Protein AF-A0A914CWW5-F1 (afdb_monomer_lite)

Organism: NCBI:txid290746

Radius of gyration: 13.26 Å; chains: 1; bounding box: 46×18×34 Å

Foldseek 3Di:
DPPPLQPLVVLLVVLVVCVVVVNLVVSLVSLVVSCPPRHVQPVVSLLSNLVSCVVVVNNVVSLVSLVVSCVVPPDPPVSVVSNVVSVVVVVVVD

pLDDT: mean 93.15, std 8.06, range [54.38, 98.19]

Secondary structure (DSSP, 8-state):
--TTTT-HHHHHHHHHHHHHTT-HHHHHHHHHHIIIIISTT-HHHHHHHHHHHHHTT-HHHHHHHHHHHHHHSTT-HHHHHHHHHHHHHHHHH-

InterPro domains:
  IPR011990 Tetratricopeptide-like helical domain superfamily [G3DSA:1.25.40.10] (1-93)
  IPR011990 Tetratricopeptide-like helical domain superfamily [SSF48452] (3-87)
  IPR059164 PRP39, C-terminal HAT repeat [PF23241] (1-89)

Sequence (94 aa):
MISCAMYDEMWIKYAVYLDSTNDVESARDVFKRAIDPHCSRKPGIHLAYSLFEEKHGDVEAARSILTDFARRHPNYAAIELRKLSLDRRELQRN

Structure (mmCIF, N/CA/C/O backbone):
data_AF-A0A914CWW5-F1
#
_entry.id   AF-A0A914CWW5-F1
#
loop_
_atom_site.group_PDB
_atom_site.id
_atom_site.type_symbol
_atom_site.label_atom_id
_atom_site.label_alt_id
_atom_site.label_comp_id
_atom_site.label_asym_id
_atom_site.label_entity_id
_atom_site.label_seq_id
_atom_site.pdbx_PDB_ins_code
_atom_site.Cartn_x
_atom_site.Cartn_y
_atom_site.Cartn_z
_atom_site.occupancy
_atom_site.B_iso_or_equiv
_atom_site.auth_seq_id
_atom_site.auth_comp_id
_atom_site.auth_asym_id
_atom_site.auth_atom_id
_atom_site.pdbx_PDB_model_num
ATOM 1 N N . MET A 1 1 ? 25.664 4.131 7.262 1.00 54.38 1 MET A N 1
ATOM 2 C CA . MET A 1 1 ? 24.774 3.340 6.385 1.00 54.38 1 MET A CA 1
ATOM 3 C C . MET A 1 1 ? 23.806 2.599 7.288 1.00 54.38 1 MET A C 1
ATOM 5 O O . MET A 1 1 ? 24.278 1.915 8.185 1.00 54.38 1 MET A O 1
ATOM 9 N N . ILE A 1 2 ? 22.494 2.790 7.133 1.00 60.97 2 ILE A N 1
ATOM 10 C CA . ILE A 1 2 ? 21.509 1.996 7.884 1.00 60.97 2 ILE A CA 1
ATOM 11 C C . ILE A 1 2 ? 21.538 0.594 7.270 1.00 60.97 2 ILE A C 1
ATOM 13 O O . ILE A 1 2 ? 21.301 0.448 6.068 1.00 60.97 2 ILE A O 1
ATOM 17 N N . SER A 1 3 ? 21.902 -0.422 8.051 1.00 65.81 3 SER A N 1
ATOM 18 C CA . SER A 1 3 ? 21.838 -1.813 7.601 1.00 65.81 3 SER A CA 1
ATOM 19 C C . SER A 1 3 ? 20.398 -2.152 7.193 1.00 65.81 3 SER A C 1
ATOM 21 O O . SER A 1 3 ? 19.443 -1.649 7.777 1.00 65.81 3 SER A O 1
ATOM 23 N N . CYS A 1 4 ? 20.228 -2.984 6.164 1.00 76.44 4 CYS A N 1
ATOM 24 C CA . CYS A 1 4 ? 18.929 -3.533 5.754 1.00 76.44 4 CYS A CA 1
ATOM 25 C C . CYS A 1 4 ? 17.906 -2.578 5.110 1.00 76.44 4 CYS A C 1
ATOM 27 O O . CYS A 1 4 ? 16.826 -3.036 4.750 1.00 76.44 4 CYS A O 1
ATOM 29 N N . ALA A 1 5 ? 18.238 -1.306 4.864 1.00 79.81 5 ALA A N 1
ATOM 30 C CA . ALA A 1 5 ? 17.315 -0.361 4.220 1.00 79.81 5 ALA A CA 1
ATOM 31 C C . ALA A 1 5 ? 16.857 -0.790 2.808 1.00 79.81 5 ALA A C 1
ATOM 33 O O . ALA A 1 5 ? 15.830 -0.319 2.337 1.00 79.81 5 ALA A O 1
ATOM 34 N N . MET A 1 6 ? 17.580 -1.701 2.148 1.00 83.12 6 MET A N 1
ATOM 35 C CA . MET A 1 6 ? 17.236 -2.244 0.824 1.00 83.12 6 MET A CA 1
ATOM 36 C C . MET A 1 6 ? 16.433 -3.560 0.878 1.00 83.12 6 MET A C 1
ATOM 38 O O . MET A 1 6 ? 16.110 -4.114 -0.175 1.00 83.12 6 MET A O 1
ATOM 42 N N . TYR A 1 7 ? 16.149 -4.092 2.076 1.00 90.38 7 TYR A N 1
ATOM 43 C CA . TYR A 1 7 ? 15.317 -5.284 2.255 1.00 90.38 7 TYR A CA 1
ATOM 44 C C . TYR A 1 7 ? 13.870 -4.862 2.504 1.00 90.38 7 TYR 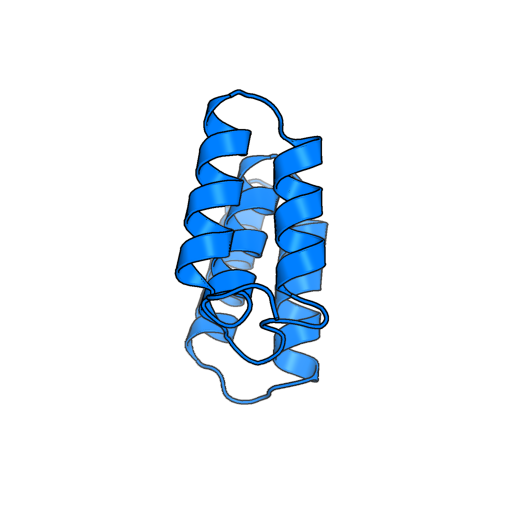A C 1
ATOM 46 O O . TYR A 1 7 ? 13.519 -4.397 3.589 1.00 90.38 7 TYR A O 1
ATOM 54 N N . ASP A 1 8 ? 13.023 -5.054 1.498 1.00 92.25 8 ASP A N 1
ATOM 55 C CA . ASP A 1 8 ? 11.591 -4.763 1.551 1.00 92.25 8 ASP A CA 1
ATOM 56 C C . ASP A 1 8 ? 10.882 -5.512 2.686 1.00 92.25 8 ASP A C 1
ATOM 58 O O . ASP A 1 8 ? 10.009 -4.945 3.335 1.00 92.25 8 ASP A O 1
ATOM 62 N N . GLU A 1 9 ? 11.314 -6.730 3.012 1.00 94.12 9 GLU A N 1
ATOM 63 C CA . GLU A 1 9 ? 10.763 -7.500 4.134 1.00 94.12 9 GLU A CA 1
ATOM 64 C C . GLU A 1 9 ? 10.825 -6.768 5.483 1.00 94.12 9 GLU A C 1
ATOM 66 O 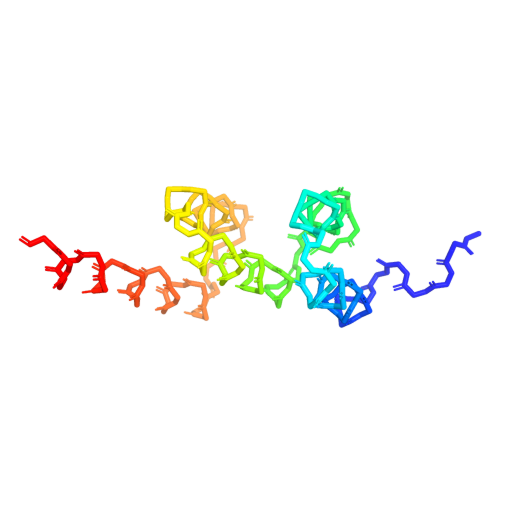O . GLU A 1 9 ? 9.909 -6.903 6.295 1.00 94.12 9 GLU A O 1
ATOM 71 N N . MET A 1 10 ? 11.885 -5.994 5.740 1.00 94.56 10 MET A N 1
ATOM 72 C CA . MET A 1 10 ? 12.031 -5.271 7.009 1.00 94.56 10 MET A CA 1
ATOM 73 C C . MET A 1 10 ? 11.067 -4.088 7.082 1.00 94.56 10 MET A C 1
ATOM 75 O O . MET A 1 10 ? 10.436 -3.871 8.116 1.00 94.56 10 MET A O 1
ATOM 79 N N . TRP A 1 11 ? 10.890 -3.377 5.967 1.00 96.00 11 TRP A N 1
ATOM 80 C CA . TRP A 1 11 ? 9.904 -2.304 5.844 1.00 96.00 11 TRP A CA 1
ATOM 81 C C . TRP A 1 11 ? 8.475 -2.824 5.991 1.00 96.00 11 TRP A C 1
ATOM 83 O O . TRP A 1 11 ? 7.694 -2.244 6.740 1.00 96.00 11 TRP A O 1
ATOM 93 N N . ILE A 1 12 ? 8.155 -3.949 5.340 1.00 97.19 12 ILE A N 1
ATOM 94 C CA . ILE A 1 12 ? 6.835 -4.586 5.434 1.00 97.19 12 ILE A CA 1
ATOM 95 C C . ILE A 1 12 ? 6.544 -4.983 6.883 1.00 97.19 12 ILE A C 1
ATOM 97 O O . ILE A 1 12 ? 5.493 -4.627 7.407 1.00 97.19 12 ILE A O 1
ATOM 101 N N . LYS A 1 13 ? 7.475 -5.673 7.558 1.00 96.62 13 LYS A N 1
ATOM 102 C CA . LYS A 1 13 ? 7.303 -6.071 8.966 1.00 96.62 13 LYS A CA 1
ATOM 103 C C . LYS A 1 13 ? 7.083 -4.866 9.877 1.00 96.62 13 LYS A C 1
ATOM 105 O O . LYS A 1 13 ? 6.229 -4.922 10.756 1.00 96.62 13 LYS A O 1
ATOM 110 N N . TYR A 1 14 ? 7.825 -3.781 9.655 1.00 95.94 14 TYR A N 1
ATOM 111 C CA . TYR A 1 14 ? 7.685 -2.573 10.459 1.00 95.94 14 TYR A CA 1
ATOM 112 C C . TYR A 1 14 ? 6.338 -1.874 10.234 1.00 95.94 14 TYR A C 1
ATOM 114 O O . TYR A 1 14 ? 5.656 -1.542 11.202 1.00 95.94 14 TYR A O 1
ATOM 122 N N . ALA A 1 15 ? 5.909 -1.720 8.980 1.00 97.31 15 ALA A N 1
ATOM 123 C CA . ALA A 1 15 ? 4.616 -1.119 8.665 1.00 97.31 15 ALA A CA 1
ATOM 124 C C . ALA A 1 15 ? 3.444 -1.958 9.205 1.00 97.31 15 ALA A C 1
ATOM 126 O O . ALA A 1 15 ? 2.514 -1.411 9.788 1.00 97.31 15 ALA A O 1
ATOM 127 N N . VAL A 1 16 ? 3.517 -3.290 9.087 1.00 96.44 16 VAL A N 1
ATOM 128 C CA . VAL A 1 16 ? 2.510 -4.213 9.643 1.00 96.44 16 VAL A CA 1
ATOM 129 C C . VAL A 1 16 ? 2.442 -4.121 11.169 1.00 96.44 16 VAL A C 1
ATOM 131 O O . VAL A 1 16 ? 1.352 -4.165 11.737 1.00 96.44 16 VAL A O 1
ATOM 134 N N . TYR A 1 17 ? 3.584 -3.973 11.843 1.00 97.44 17 TYR A N 1
ATOM 135 C CA . TYR A 1 17 ? 3.611 -3.758 13.288 1.00 97.44 17 TYR A CA 1
ATOM 136 C C . TYR A 1 17 ? 2.894 -2.456 13.677 1.00 97.44 17 TYR A C 1
ATOM 138 O O . TYR A 1 17 ? 2.027 -2.489 14.547 1.00 97.44 17 TYR A O 1
ATOM 146 N N . LEU A 1 18 ? 3.181 -1.338 13.003 1.00 97.19 18 LEU A N 1
ATOM 147 C CA . LEU A 1 18 ? 2.516 -0.056 13.274 1.00 97.19 18 LEU A CA 1
ATOM 148 C C . LEU A 1 18 ? 1.005 -0.122 13.019 1.00 97.19 18 LEU A C 1
ATOM 150 O O . LEU A 1 18 ? 0.213 0.308 13.860 1.00 97.19 18 LEU A O 1
ATOM 154 N N . ASP A 1 19 ? 0.607 -0.760 11.917 1.00 96.38 19 ASP A N 1
ATOM 155 C CA . ASP A 1 19 ? -0.799 -1.012 11.597 1.00 96.38 19 ASP A CA 1
ATOM 156 C C . ASP A 1 19 ? -1.495 -1.822 12.707 1.00 96.38 19 ASP A C 1
ATOM 158 O O . ASP A 1 19 ? -2.606 -1.500 13.123 1.00 96.38 19 ASP A O 1
ATOM 162 N N . SER A 1 20 ? -0.815 -2.829 13.274 1.00 96.44 20 SER A N 1
ATOM 163 C CA . SER A 1 20 ? -1.345 -3.614 14.402 1.00 96.44 20 SER A CA 1
ATOM 164 C C . SER A 1 20 ? -1.495 -2.819 15.703 1.00 96.44 20 SER A C 1
ATOM 166 O O . SER A 1 20 ? -2.333 -3.163 16.534 1.00 96.44 20 SER A O 1
ATOM 168 N N . THR A 1 21 ? -0.726 -1.739 15.871 1.00 96.75 21 THR A N 1
ATOM 169 C CA . THR A 1 21 ? -0.857 -0.804 17.001 1.00 96.75 21 THR A CA 1
ATOM 170 C C . THR A 1 21 ? -1.902 0.288 16.759 1.00 96.75 21 THR A C 1
ATOM 172 O O . THR A 1 21 ? -2.026 1.200 17.572 1.00 96.75 21 THR A O 1
ATOM 175 N N . ASN A 1 22 ? -2.669 0.185 15.665 1.00 93.50 22 ASN A N 1
ATOM 176 C CA . ASN A 1 22 ? -3.655 1.172 15.222 1.00 93.50 22 ASN A CA 1
ATOM 177 C C . ASN A 1 22 ? -3.036 2.541 14.865 1.00 93.50 22 ASN A C 1
ATOM 179 O O . ASN A 1 22 ? -3.736 3.552 14.830 1.00 93.50 22 ASN A O 1
ATOM 183 N N . ASP A 1 23 ? -1.730 2.570 14.577 1.00 95.75 23 ASP A N 1
ATOM 184 C CA . ASP A 1 23 ? -1.002 3.751 14.108 1.00 95.75 23 ASP A CA 1
ATOM 185 C C . ASP A 1 23 ? -0.898 3.727 12.576 1.00 95.75 23 ASP A C 1
ATOM 187 O O . ASP A 1 23 ? 0.140 3.433 11.971 1.00 95.75 23 ASP A O 1
ATOM 191 N N . VAL A 1 24 ? -2.048 3.970 11.947 1.00 96.69 24 VAL A N 1
ATOM 192 C CA . VAL A 1 24 ? -2.242 3.865 10.496 1.00 96.69 24 VAL A CA 1
ATOM 193 C C . VAL A 1 24 ? -1.421 4.908 9.738 1.00 96.69 24 VAL A C 1
ATOM 195 O O . VAL A 1 24 ? -0.808 4.588 8.719 1.00 96.69 24 VAL A O 1
ATOM 198 N N . GLU A 1 25 ? -1.363 6.144 10.233 1.00 97.19 25 GLU A N 1
ATOM 199 C CA . GLU A 1 25 ? -0.612 7.215 9.572 1.00 97.19 25 GLU A CA 1
ATOM 200 C C . GLU A 1 25 ? 0.890 6.924 9.573 1.00 97.19 25 GLU A C 1
ATOM 202 O O . GLU A 1 25 ? 1.529 6.992 8.519 1.00 97.19 25 GLU A O 1
ATOM 207 N N . SER A 1 26 ? 1.448 6.477 10.705 1.00 97.31 26 SER A N 1
ATOM 208 C CA . SER A 1 26 ? 2.857 6.080 10.747 1.00 97.31 26 SER A CA 1
ATOM 209 C C . SER A 1 26 ? 3.134 4.875 9.846 1.00 97.31 26 SER A C 1
ATOM 211 O O . SER A 1 26 ? 4.160 4.845 9.163 1.00 97.31 26 SER A O 1
ATOM 213 N N . ALA A 1 27 ? 2.234 3.885 9.789 1.00 97.94 27 ALA A N 1
ATOM 214 C CA . ALA A 1 27 ? 2.379 2.746 8.879 1.00 97.94 27 ALA A CA 1
ATOM 215 C C . ALA A 1 27 ? 2.422 3.193 7.406 1.00 97.94 27 ALA A C 1
ATOM 217 O O . ALA A 1 27 ? 3.279 2.740 6.638 1.00 97.94 27 ALA A O 1
ATOM 218 N N . ARG A 1 28 ? 1.552 4.135 7.022 1.00 97.69 28 ARG A N 1
ATOM 219 C CA . ARG A 1 28 ? 1.529 4.730 5.680 1.00 97.69 28 ARG A CA 1
ATOM 220 C C . ARG A 1 28 ? 2.829 5.465 5.362 1.00 97.69 28 ARG A C 1
ATOM 222 O O . ARG A 1 28 ? 3.391 5.283 4.280 1.00 97.69 28 ARG A O 1
ATOM 229 N N . ASP A 1 29 ? 3.340 6.253 6.300 1.00 96.94 29 ASP A N 1
ATOM 230 C CA . ASP A 1 29 ? 4.600 6.978 6.127 1.00 96.94 29 ASP A CA 1
ATOM 231 C C . ASP A 1 29 ? 5.799 6.034 5.974 1.00 96.94 29 ASP A C 1
ATOM 233 O O . ASP A 1 29 ? 6.697 6.285 5.162 1.00 96.94 29 ASP A O 1
ATOM 237 N N . VAL A 1 30 ? 5.799 4.906 6.688 1.00 96.94 30 VAL A N 1
ATOM 238 C CA . VAL A 1 30 ? 6.803 3.848 6.518 1.00 96.94 30 VAL A CA 1
ATOM 239 C C . VAL A 1 30 ? 6.752 3.263 5.109 1.00 96.94 30 VAL A C 1
ATOM 241 O O . VAL A 1 30 ? 7.803 3.134 4.477 1.00 96.94 30 VAL A O 1
ATOM 244 N N . PHE A 1 31 ? 5.563 2.967 4.577 1.00 97.56 31 PHE A N 1
ATOM 245 C CA . PHE A 1 31 ? 5.431 2.490 3.200 1.00 97.56 31 PHE A CA 1
ATOM 246 C C . PHE A 1 31 ? 5.914 3.518 2.171 1.00 97.56 31 PHE A C 1
ATOM 248 O O . PHE A 1 31 ? 6.695 3.159 1.287 1.00 97.56 31 PHE A O 1
ATOM 255 N N . LYS A 1 32 ? 5.519 4.791 2.304 1.00 95.75 32 LYS A N 1
ATOM 256 C CA . LYS A 1 32 ? 5.957 5.878 1.408 1.00 95.75 32 LYS A CA 1
ATOM 257 C C . LYS A 1 32 ? 7.482 5.999 1.366 1.00 95.75 32 LYS A C 1
ATOM 259 O O . LYS A 1 32 ? 8.065 6.045 0.287 1.00 95.75 32 LYS A O 1
ATOM 264 N N . ARG A 1 33 ? 8.135 5.969 2.532 1.00 94.56 33 ARG A N 1
ATOM 265 C CA . ARG A 1 33 ? 9.605 6.001 2.643 1.00 94.56 33 ARG A CA 1
ATOM 266 C C . ARG A 1 33 ? 10.269 4.758 2.055 1.00 94.56 33 ARG A C 1
ATOM 268 O O . ARG A 1 33 ? 11.372 4.842 1.523 1.00 94.56 33 ARG A O 1
ATOM 275 N N . ALA A 1 34 ? 9.630 3.596 2.169 1.00 94.56 34 ALA A N 1
ATOM 276 C CA . ALA A 1 34 ? 10.180 2.353 1.650 1.00 94.56 34 ALA A CA 1
ATOM 277 C C . ALA A 1 34 ? 10.196 2.332 0.115 1.00 94.56 34 ALA A C 1
ATOM 279 O O . ALA A 1 34 ? 11.187 1.904 -0.478 1.00 94.56 34 ALA A O 1
ATOM 280 N N . ILE A 1 35 ? 9.126 2.794 -0.539 1.00 93.56 35 ILE A N 1
ATOM 281 C CA . ILE A 1 35 ? 9.001 2.728 -2.004 1.00 93.56 35 ILE A CA 1
ATOM 282 C C . ILE A 1 35 ? 9.857 3.764 -2.744 1.00 93.56 35 ILE A C 1
ATOM 284 O O . ILE A 1 35 ? 10.214 3.528 -3.899 1.00 93.56 35 ILE A O 1
ATOM 288 N N . ASP A 1 36 ? 10.221 4.872 -2.096 1.00 88.31 36 ASP A N 1
ATOM 289 C CA . ASP A 1 36 ? 11.077 5.908 -2.673 1.00 88.31 36 ASP A CA 1
ATOM 290 C C . ASP A 1 36 ? 11.990 6.528 -1.593 1.00 88.31 36 ASP A C 1
ATOM 292 O O . ASP A 1 36 ? 11.476 7.114 -0.638 1.00 88.31 36 ASP A O 1
ATOM 296 N N . PRO A 1 37 ? 13.335 6.400 -1.678 1.00 84.75 37 PRO A N 1
ATOM 297 C CA . PRO A 1 37 ? 14.130 5.824 -2.775 1.00 84.75 37 PRO A CA 1
ATOM 298 C C . PRO A 1 37 ? 14.536 4.350 -2.585 1.00 84.75 37 PRO A C 1
ATOM 300 O O . PRO A 1 37 ? 15.183 3.774 -3.461 1.00 84.75 37 PRO A O 1
ATOM 303 N N . HIS A 1 38 ? 14.223 3.725 -1.447 1.00 87.25 38 HIS A N 1
ATOM 304 C CA . HIS A 1 38 ? 14.916 2.507 -1.010 1.00 87.25 38 HIS A CA 1
ATOM 305 C C . HIS A 1 38 ? 14.580 1.239 -1.817 1.00 87.25 38 HIS A C 1
ATOM 307 O O . HIS A 1 38 ? 15.478 0.510 -2.234 1.00 87.25 38 HIS A O 1
ATOM 313 N N . CYS A 1 39 ? 13.298 0.957 -2.049 1.00 90.50 39 CYS A N 1
ATOM 314 C CA . CYS A 1 39 ? 12.821 -0.311 -2.611 1.00 90.50 39 CYS A CA 1
ATOM 315 C C . CYS A 1 39 ? 11.999 -0.126 -3.901 1.00 90.50 39 CYS A C 1
ATOM 317 O O . CYS A 1 39 ? 11.162 -0.962 -4.232 1.00 90.50 39 CYS A O 1
ATOM 319 N N . SER A 1 40 ? 12.274 0.928 -4.672 1.00 89.56 40 SER A N 1
ATOM 320 C CA . SER A 1 40 ? 11.475 1.359 -5.836 1.00 89.56 40 SER A CA 1
ATOM 321 C C . SER A 1 40 ? 11.261 0.315 -6.942 1.00 89.56 40 SER A C 1
ATOM 323 O O . SER A 1 40 ? 10.272 0.397 -7.671 1.00 89.56 40 SER A O 1
ATOM 325 N N . ARG A 1 41 ? 12.171 -0.664 -7.073 1.00 92.25 41 ARG A N 1
ATOM 326 C CA . ARG A 1 41 ? 12.102 -1.777 -8.046 1.00 92.25 41 ARG A CA 1
ATOM 327 C C . ARG A 1 41 ? 11.605 -3.099 -7.454 1.00 92.25 41 ARG A C 1
ATOM 329 O O . ARG A 1 41 ? 11.538 -4.098 -8.168 1.00 92.25 41 ARG A O 1
ATOM 336 N N . LYS A 1 42 ? 11.324 -3.155 -6.150 1.00 94.19 42 LYS A N 1
ATOM 337 C CA . LYS A 1 42 ? 10.916 -4.385 -5.461 1.00 94.19 42 LYS A CA 1
ATOM 338 C C . LYS A 1 42 ? 9.390 -4.481 -5.474 1.00 94.19 42 LYS A C 1
ATOM 340 O O . LYS A 1 42 ? 8.745 -3.723 -4.761 1.00 94.19 42 LYS A O 1
ATOM 345 N N . PRO A 1 43 ? 8.772 -5.403 -6.231 1.00 95.69 43 PRO A N 1
ATOM 346 C CA . PRO A 1 43 ? 7.312 -5.465 -6.302 1.00 95.69 43 PRO A CA 1
ATOM 347 C C . PRO A 1 43 ? 6.665 -5.808 -4.949 1.00 95.69 43 PRO A C 1
ATOM 349 O O . PRO A 1 43 ? 5.540 -5.388 -4.703 1.00 95.69 43 PRO A O 1
ATOM 352 N N . GLY A 1 44 ? 7.368 -6.520 -4.056 1.00 96.50 44 GLY A N 1
ATOM 353 C CA . GLY A 1 44 ? 6.848 -6.959 -2.756 1.00 96.50 44 GLY A CA 1
ATOM 354 C C . GLY A 1 44 ? 6.323 -5.817 -1.884 1.00 96.50 44 GLY A C 1
ATOM 355 O O . GLY A 1 44 ? 5.176 -5.866 -1.443 1.00 96.50 44 GLY A O 1
ATOM 356 N N . ILE A 1 45 ? 7.113 -4.753 -1.699 1.00 97.00 45 ILE A N 1
ATOM 357 C CA . ILE A 1 45 ? 6.696 -3.586 -0.903 1.00 97.00 45 ILE A CA 1
ATOM 358 C C . ILE A 1 45 ? 5.519 -2.835 -1.540 1.00 97.00 45 ILE A C 1
ATOM 360 O O . ILE A 1 45 ? 4.618 -2.404 -0.829 1.00 97.00 45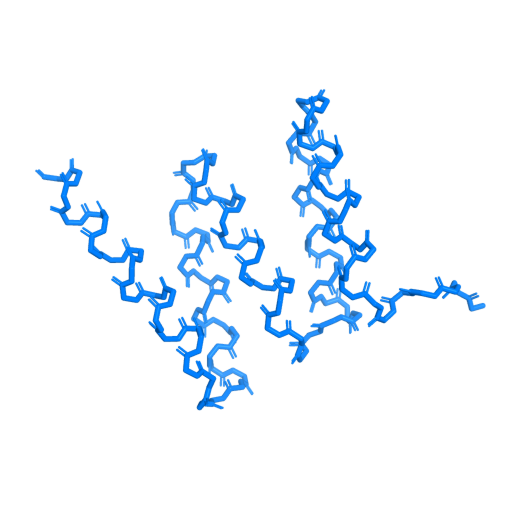 ILE A O 1
ATOM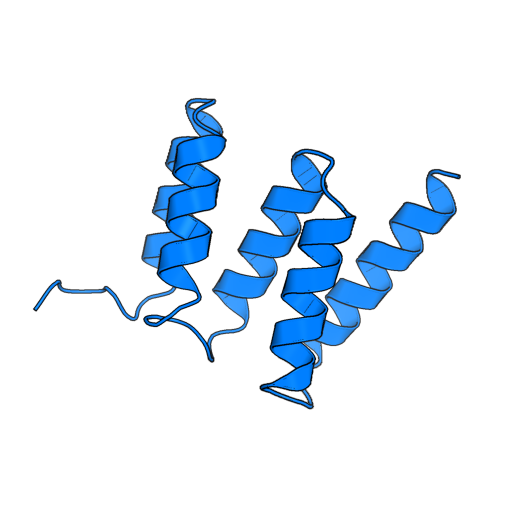 364 N N . HIS A 1 46 ? 5.474 -2.727 -2.872 1.00 97.75 46 HIS A N 1
ATOM 365 C CA . HIS A 1 46 ? 4.378 -2.061 -3.584 1.00 97.75 46 HIS A CA 1
ATOM 366 C C . HIS A 1 46 ? 3.071 -2.856 -3.485 1.00 97.75 46 HIS A C 1
ATOM 368 O O . HIS A 1 46 ? 2.005 -2.278 -3.277 1.00 97.75 46 HIS A O 1
ATOM 374 N N . LEU A 1 47 ? 3.152 -4.187 -3.580 1.00 98.06 47 LEU A N 1
ATOM 375 C CA . LEU A 1 47 ? 2.015 -5.080 -3.363 1.00 98.06 47 LEU A CA 1
ATOM 376 C C . LEU A 1 47 ? 1.498 -4.963 -1.926 1.00 98.06 47 LEU A C 1
ATOM 378 O O . LEU A 1 47 ? 0.298 -4.764 -1.739 1.00 98.06 47 LEU A O 1
ATOM 382 N N . ALA A 1 48 ? 2.391 -5.020 -0.933 1.00 98.00 48 ALA A N 1
ATOM 383 C CA . ALA A 1 48 ? 2.042 -4.859 0.478 1.00 98.00 48 ALA A CA 1
ATOM 384 C C . ALA A 1 48 ? 1.409 -3.489 0.759 1.00 98.00 48 ALA A C 1
ATOM 386 O O . ALA A 1 48 ? 0.385 -3.419 1.435 1.00 98.00 48 ALA A O 1
ATOM 387 N N . TYR A 1 49 ? 1.950 -2.417 0.177 1.00 98.19 49 TYR A N 1
ATOM 388 C CA . TYR A 1 49 ? 1.398 -1.081 0.355 1.00 98.19 49 TYR A CA 1
ATOM 389 C C . TYR A 1 49 ? 0.004 -0.947 -0.279 1.00 98.19 49 TYR A C 1
ATOM 391 O O . TYR A 1 49 ? -0.924 -0.449 0.352 1.00 98.19 49 TYR A O 1
ATOM 399 N N . SER A 1 50 ? -0.194 -1.495 -1.485 1.00 98.06 50 SER A N 1
ATOM 400 C CA . SER A 1 50 ? -1.521 -1.523 -2.119 1.00 98.06 50 SER A CA 1
ATOM 401 C C . SER A 1 50 ? -2.555 -2.324 -1.317 1.00 98.06 50 SER A C 1
ATOM 403 O O . SER A 1 50 ? -3.745 -2.048 -1.398 1.00 98.06 50 SER A O 1
ATOM 405 N N . LEU A 1 51 ? -2.127 -3.364 -0.591 1.00 97.25 51 LEU A N 1
ATOM 406 C CA . LEU A 1 51 ? -2.993 -4.155 0.290 1.00 97.25 51 LEU A CA 1
ATOM 407 C C . LEU A 1 51 ? -3.370 -3.370 1.544 1.00 97.25 51 LEU A C 1
ATOM 409 O O . LEU A 1 51 ? -4.516 -3.439 1.976 1.00 97.25 51 LEU A O 1
ATOM 413 N N . PHE A 1 52 ? -2.417 -2.628 2.102 1.00 98.12 52 PHE A N 1
ATOM 414 C CA . PHE A 1 52 ? -2.637 -1.763 3.252 1.00 98.12 52 PHE A CA 1
ATOM 415 C C . PHE A 1 52 ? -3.660 -0.656 2.953 1.00 98.12 52 PHE A C 1
ATOM 417 O O . PHE A 1 52 ? -4.622 -0.520 3.703 1.00 98.12 52 PHE A O 1
ATOM 424 N N . GLU A 1 53 ? -3.520 0.073 1.840 1.00 97.88 53 GLU A N 1
ATOM 425 C CA . GLU A 1 53 ? -4.483 1.137 1.503 1.00 97.88 53 GLU A CA 1
ATOM 426 C C . GLU A 1 53 ? -5.873 0.560 1.176 1.00 97.88 53 GLU A C 1
ATOM 428 O O . GLU A 1 53 ? -6.878 1.076 1.658 1.00 97.88 53 GLU A O 1
ATOM 433 N N . GLU A 1 54 ? -5.950 -0.578 0.463 1.00 95.94 54 GLU A N 1
ATOM 434 C CA . GLU A 1 54 ? -7.228 -1.273 0.220 1.00 95.94 54 GLU A CA 1
ATOM 435 C C . GLU A 1 54 ? -7.907 -1.690 1.538 1.00 95.94 54 GLU A C 1
ATOM 437 O O . GLU A 1 54 ? -9.115 -1.507 1.689 1.00 95.94 54 GLU A O 1
ATOM 442 N N . LYS A 1 55 ? -7.145 -2.220 2.507 1.00 95.56 55 LYS A N 1
ATOM 443 C CA . LYS A 1 55 ? -7.653 -2.626 3.831 1.00 95.56 55 LYS A CA 1
ATOM 444 C C . LYS A 1 55 ? -8.258 -1.448 4.601 1.00 95.56 55 LYS A C 1
ATOM 446 O O . LYS A 1 55 ? -9.245 -1.641 5.307 1.00 95.56 55 LYS A O 1
ATOM 451 N N . HIS A 1 56 ? -7.689 -0.256 4.446 1.00 96.38 56 HIS A N 1
ATOM 452 C CA . HIS A 1 56 ? -8.140 0.964 5.122 1.00 96.38 56 HIS A CA 1
ATOM 453 C C . HIS A 1 56 ? -9.138 1.792 4.310 1.00 96.38 56 HIS A C 1
ATOM 455 O O . HIS A 1 56 ? -9.488 2.900 4.708 1.00 96.38 56 HIS A O 1
ATOM 461 N N . GLY A 1 57 ? -9.641 1.239 3.203 1.00 94.56 57 GLY A N 1
ATOM 462 C CA . GLY A 1 57 ? -10.710 1.830 2.400 1.00 94.56 57 GLY A CA 1
ATOM 463 C C . GLY A 1 57 ? -10.246 2.810 1.323 1.00 94.56 57 GLY A C 1
ATOM 464 O O . GLY A 1 57 ? -11.085 3.298 0.567 1.00 94.56 57 GLY A O 1
ATOM 465 N N . ASP A 1 58 ? -8.941 3.063 1.189 1.00 96.12 58 ASP A N 1
ATOM 466 C CA . ASP A 1 58 ? -8.390 3.930 0.144 1.00 96.12 58 ASP A CA 1
ATOM 467 C C . ASP A 1 58 ? -7.987 3.114 -1.094 1.00 96.12 58 ASP A C 1
ATOM 469 O O . ASP A 1 58 ? -6.820 2.831 -1.391 1.00 96.12 58 ASP A O 1
ATOM 473 N N . VAL A 1 59 ? -9.007 2.679 -1.832 1.00 95.50 59 VAL A N 1
ATOM 474 C CA . VAL A 1 59 ? -8.813 1.851 -3.028 1.00 95.50 59 VAL A CA 1
ATOM 475 C C . VAL A 1 59 ? -8.200 2.642 -4.184 1.00 95.50 59 VAL A C 1
ATOM 477 O O . VAL A 1 59 ? -7.466 2.078 -5.002 1.00 95.50 59 VAL A O 1
ATOM 480 N N . GLU A 1 60 ? -8.430 3.953 -4.233 1.00 96.12 60 GLU A N 1
ATOM 481 C CA . GLU A 1 60 ? -7.831 4.808 -5.256 1.00 96.12 60 GLU A CA 1
ATOM 482 C C . GLU A 1 60 ? -6.323 4.966 -5.027 1.00 96.12 60 GLU A C 1
ATOM 484 O O . GLU A 1 60 ? -5.539 4.819 -5.970 1.00 96.12 60 GLU A O 1
ATOM 489 N N . ALA A 1 61 ? -5.878 5.132 -3.776 1.00 96.88 61 ALA A N 1
ATOM 490 C CA . ALA A 1 61 ? -4.455 5.086 -3.450 1.00 96.88 61 ALA A CA 1
ATOM 491 C C . ALA A 1 61 ? -3.839 3.727 -3.815 1.00 96.88 61 ALA A C 1
ATOM 493 O O . ALA A 1 61 ? -2.790 3.683 -4.467 1.00 96.88 61 ALA A O 1
ATOM 494 N N . ALA A 1 62 ? -4.508 2.614 -3.486 1.00 97.69 62 ALA A N 1
ATOM 495 C CA . ALA A 1 62 ? -4.049 1.274 -3.861 1.00 97.69 62 ALA A CA 1
ATOM 496 C C . ALA A 1 62 ? -3.855 1.126 -5.383 1.00 97.69 62 ALA A C 1
ATOM 498 O O . ALA A 1 62 ? -2.837 0.589 -5.837 1.00 97.69 6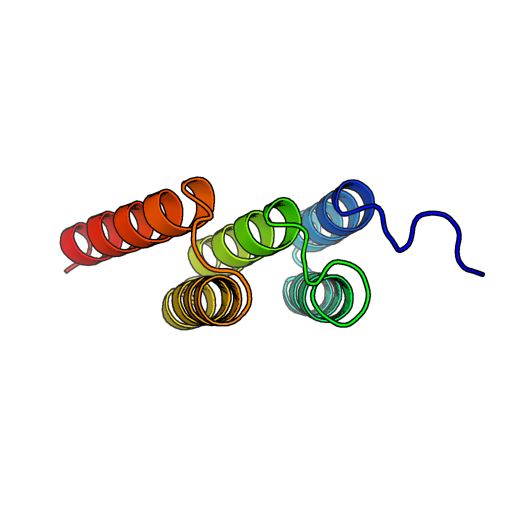2 ALA A O 1
ATOM 499 N N . ARG A 1 63 ? -4.800 1.638 -6.182 1.00 97.25 63 ARG A N 1
ATOM 500 C CA . ARG A 1 63 ? -4.735 1.661 -7.651 1.00 97.25 63 ARG A CA 1
ATOM 501 C C . ARG A 1 63 ? -3.588 2.525 -8.159 1.00 97.25 63 ARG A C 1
ATOM 503 O O . ARG A 1 63 ? -2.859 2.094 -9.059 1.00 97.25 63 ARG A O 1
ATOM 510 N N . SER A 1 64 ? -3.417 3.714 -7.588 1.00 97.62 64 SER A N 1
ATOM 511 C CA . SER A 1 64 ? -2.351 4.648 -7.949 1.00 97.62 64 SER A CA 1
ATOM 512 C C . SER A 1 64 ? -0.971 4.019 -7.735 1.00 97.62 64 SER A C 1
ATOM 514 O O . SER A 1 64 ? -0.172 3.964 -8.670 1.00 97.62 64 SER A O 1
ATOM 516 N N . ILE A 1 65 ? -0.738 3.395 -6.572 1.00 97.62 65 ILE A N 1
ATOM 517 C CA . ILE A 1 65 ? 0.521 2.703 -6.236 1.00 97.62 65 ILE A CA 1
ATOM 518 C C . ILE A 1 65 ? 0.878 1.637 -7.283 1.00 97.62 65 ILE A C 1
ATOM 520 O O . ILE A 1 65 ? 2.025 1.559 -7.738 1.00 97.62 65 ILE A O 1
ATOM 524 N N . LEU A 1 66 ? -0.095 0.806 -7.672 1.00 97.75 66 LEU A N 1
ATOM 525 C CA . LEU A 1 66 ? 0.114 -0.272 -8.644 1.00 97.75 66 LEU A CA 1
ATOM 526 C C . LEU A 1 66 ? 0.328 0.265 -10.061 1.00 97.75 66 LEU A C 1
ATOM 528 O O . LEU A 1 66 ? 1.171 -0.251 -10.797 1.00 97.75 66 LEU A O 1
ATOM 532 N N . THR A 1 67 ? -0.416 1.304 -10.440 1.00 97.12 67 THR A N 1
ATOM 533 C CA . THR A 1 67 ? -0.317 1.942 -11.759 1.00 97.12 67 THR A CA 1
ATOM 534 C C . THR A 1 67 ? 1.031 2.633 -11.929 1.00 97.12 67 THR A C 1
ATOM 536 O O . THR A 1 67 ? 1.691 2.449 -12.952 1.00 97.12 67 THR A O 1
ATOM 539 N N . ASP A 1 68 ? 1.496 3.351 -10.908 1.00 96.62 68 ASP A N 1
ATOM 540 C CA . ASP A 1 68 ? 2.800 4.007 -10.931 1.00 96.62 68 ASP A CA 1
ATOM 541 C C . ASP A 1 68 ? 3.960 3.017 -10.972 1.00 96.62 68 ASP A C 1
ATOM 543 O O . ASP A 1 68 ? 4.947 3.254 -11.677 1.00 96.62 68 ASP A O 1
ATOM 547 N N . PHE A 1 69 ? 3.853 1.896 -10.255 1.00 96.75 69 PHE A N 1
ATOM 548 C CA . PHE A 1 69 ? 4.847 0.835 -10.358 1.00 96.75 69 PHE A CA 1
ATOM 549 C C . PHE A 1 69 ? 4.870 0.236 -11.768 1.00 96.75 69 PHE A C 1
ATOM 551 O O . PHE A 1 69 ? 5.935 0.180 -12.379 1.00 96.75 69 PHE A O 1
ATOM 558 N N . ALA A 1 70 ? 3.713 -0.160 -12.310 1.00 96.44 70 ALA A N 1
ATOM 559 C CA . ALA A 1 70 ? 3.613 -0.762 -13.642 1.00 96.44 70 ALA A CA 1
ATOM 560 C C . ALA A 1 70 ? 4.117 0.181 -14.749 1.00 96.44 70 ALA A C 1
ATOM 562 O O . ALA A 1 70 ? 4.784 -0.259 -15.685 1.00 96.44 70 ALA A O 1
ATOM 563 N N . ARG A 1 71 ? 3.865 1.490 -14.610 1.00 95.94 71 ARG A N 1
ATOM 564 C CA . ARG A 1 71 ? 4.367 2.528 -15.520 1.00 95.94 71 ARG A CA 1
ATOM 565 C C . ARG A 1 71 ? 5.894 2.617 -15.516 1.00 95.94 71 ARG A C 1
ATOM 567 O O . ARG A 1 71 ? 6.496 2.768 -16.575 1.00 95.94 71 ARG A O 1
ATOM 574 N N . ARG A 1 72 ? 6.530 2.543 -14.342 1.00 94.81 72 ARG A N 1
ATOM 575 C CA . ARG A 1 72 ? 7.999 2.600 -14.203 1.00 94.81 72 ARG A CA 1
ATOM 576 C C . ARG A 1 72 ? 8.679 1.274 -14.546 1.00 94.81 72 ARG A C 1
ATOM 578 O O . ARG A 1 72 ? 9.817 1.265 -15.017 1.00 94.81 72 ARG A O 1
ATOM 585 N N . HIS A 1 73 ? 7.999 0.166 -14.278 1.00 93.81 73 HIS A N 1
ATOM 586 C CA . HIS A 1 73 ? 8.523 -1.192 -14.350 1.00 93.81 73 HIS A CA 1
ATOM 587 C C . HIS A 1 73 ? 7.493 -2.106 -15.037 1.00 93.81 73 HIS A C 1
ATOM 589 O O . HIS A 1 73 ? 6.725 -2.791 -14.356 1.00 93.81 73 HIS A O 1
ATOM 595 N N . PRO A 1 74 ? 7.452 -2.122 -16.384 1.00 93.62 74 PRO A N 1
ATOM 596 C CA . PRO A 1 74 ? 6.510 -2.957 -17.125 1.00 93.62 74 PRO A CA 1
ATOM 597 C C . PRO A 1 74 ? 6.822 -4.456 -16.969 1.00 93.62 74 PRO A C 1
ATOM 599 O O . PRO A 1 74 ? 7.933 -4.842 -16.606 1.00 93.62 74 PRO A O 1
ATOM 602 N N . ASN A 1 75 ? 5.846 -5.307 -17.304 1.00 92.75 75 ASN A N 1
ATOM 603 C CA . ASN A 1 75 ? 5.950 -6.777 -17.367 1.00 92.75 75 ASN A CA 1
ATOM 604 C C . ASN A 1 75 ? 6.066 -7.529 -16.024 1.00 92.75 75 ASN A C 1
ATOM 606 O O . ASN A 1 75 ? 6.486 -8.686 -15.993 1.00 92.75 75 ASN A O 1
ATOM 610 N N . TYR A 1 76 ? 5.634 -6.932 -14.911 1.00 95.19 76 TYR A N 1
ATOM 611 C CA . TYR A 1 76 ? 5.501 -7.648 -13.636 1.00 95.19 76 TYR A CA 1
ATOM 612 C C . TYR A 1 76 ? 4.108 -8.272 -13.502 1.00 95.19 76 TYR A C 1
ATOM 614 O O . TYR A 1 76 ? 3.168 -7.623 -13.046 1.00 95.19 76 TYR A O 1
ATOM 622 N N . ALA A 1 77 ? 3.982 -9.559 -13.844 1.00 95.12 77 ALA A N 1
ATOM 623 C CA . ALA A 1 77 ? 2.706 -10.283 -13.811 1.00 95.12 77 ALA A CA 1
ATOM 624 C C . ALA A 1 77 ? 1.983 -10.183 -12.454 1.00 95.12 77 ALA A C 1
ATOM 626 O O . ALA A 1 77 ? 0.771 -10.004 -12.413 1.00 95.12 77 ALA A O 1
ATOM 627 N N . ALA A 1 78 ? 2.722 -10.227 -11.340 1.00 95.75 78 ALA A N 1
ATOM 628 C CA . ALA A 1 78 ? 2.145 -10.091 -10.001 1.00 95.75 78 ALA A CA 1
ATOM 629 C C . ALA A 1 78 ? 1.417 -8.747 -9.789 1.00 95.75 78 ALA A C 1
ATOM 631 O O . ALA A 1 78 ? 0.394 -8.705 -9.110 1.00 95.75 78 ALA A O 1
ATOM 632 N N . ILE A 1 79 ? 1.913 -7.662 -10.393 1.00 97.25 79 ILE A N 1
ATOM 633 C CA . ILE A 1 79 ? 1.307 -6.327 -10.302 1.00 97.25 79 ILE A CA 1
ATOM 634 C C . ILE A 1 79 ? 0.025 -6.273 -11.129 1.00 97.25 79 ILE A C 1
ATOM 636 O O . ILE A 1 79 ? -0.999 -5.807 -10.638 1.00 97.25 79 ILE A O 1
ATOM 640 N N . GLU A 1 80 ? 0.048 -6.808 -12.350 1.00 96.44 80 GLU A N 1
ATOM 641 C CA . GLU A 1 80 ? -1.146 -6.858 -13.200 1.00 96.44 80 GLU A CA 1
ATOM 642 C C . GLU A 1 80 ? -2.241 -7.744 -12.594 1.00 96.44 80 GLU A C 1
ATOM 644 O O . GLU A 1 80 ? -3.400 -7.338 -12.524 1.00 96.44 80 GLU A O 1
ATOM 649 N N . LEU A 1 81 ? -1.879 -8.906 -12.042 1.00 96.94 81 LEU A N 1
ATOM 650 C CA . LEU A 1 81 ? -2.819 -9.763 -11.314 1.00 96.94 81 LEU A CA 1
ATOM 651 C C . LEU A 1 81 ? -3.419 -9.052 -10.097 1.00 96.94 81 LEU A C 1
ATOM 653 O O . LEU A 1 81 ? -4.615 -9.188 -9.825 1.00 96.94 81 LEU A O 1
ATOM 657 N N . ARG A 1 82 ? -2.610 -8.275 -9.367 1.00 97.25 82 ARG A N 1
ATOM 658 C CA . ARG A 1 82 ? -3.080 -7.485 -8.227 1.00 97.25 82 ARG A CA 1
ATOM 659 C C . ARG A 1 82 ? -4.062 -6.393 -8.661 1.00 97.25 82 ARG A C 1
ATOM 661 O O . ARG A 1 82 ? -5.094 -6.264 -8.009 1.00 97.25 82 ARG A O 1
ATOM 668 N N . LYS A 1 83 ? -3.787 -5.672 -9.755 1.00 96.94 83 LYS A N 1
ATOM 669 C CA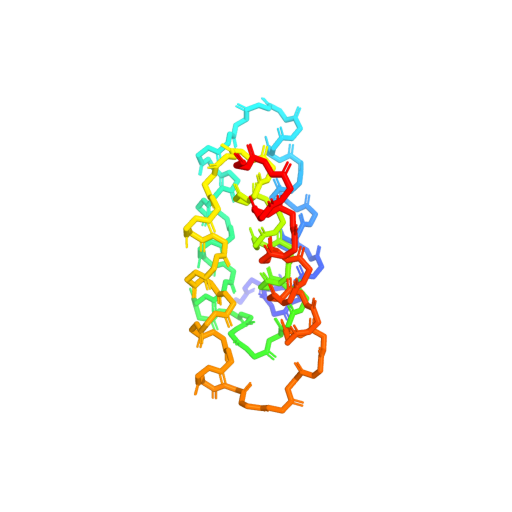 . LYS A 1 83 ? -4.692 -4.659 -10.338 1.00 96.94 83 LYS A CA 1
ATOM 670 C C . LYS A 1 83 ? -6.034 -5.270 -10.742 1.00 96.94 83 LYS A C 1
ATOM 672 O O . LYS A 1 83 ? -7.071 -4.817 -10.274 1.00 96.94 83 LYS A O 1
ATOM 677 N N . LEU A 1 84 ? -6.012 -6.366 -11.503 1.00 96.19 84 LEU A N 1
ATOM 678 C CA . LEU A 1 84 ? -7.229 -7.083 -11.905 1.00 96.19 84 LEU A CA 1
ATOM 679 C C . LEU A 1 84 ? -8.041 -7.571 -10.698 1.00 96.19 84 LEU A C 1
ATOM 681 O O . LEU A 1 84 ? -9.269 -7.497 -10.685 1.00 96.19 84 LEU A O 1
ATOM 685 N N . SER A 1 85 ? -7.356 -8.068 -9.665 1.00 95.94 85 SER A N 1
ATOM 686 C CA . SER A 1 85 ? -8.006 -8.517 -8.431 1.00 95.94 85 SER A CA 1
ATOM 687 C C . SER A 1 85 ? -8.662 -7.367 -7.664 1.00 95.94 85 SER A C 1
ATOM 689 O O . SER A 1 85 ? -9.708 -7.579 -7.055 1.00 95.94 85 SER A O 1
ATOM 691 N N . LEU A 1 86 ? -8.048 -6.180 -7.683 1.00 94.88 86 LEU A N 1
ATOM 692 C CA . LEU A 1 86 ? -8.589 -4.957 -7.088 1.00 94.88 86 LEU A CA 1
ATOM 693 C C . LEU A 1 86 ? -9.872 -4.532 -7.816 1.00 94.88 86 LEU A C 1
ATOM 695 O O . LEU A 1 86 ? -10.916 -4.393 -7.188 1.00 94.88 86 LEU A O 1
ATOM 699 N N . ASP A 1 87 ? -9.821 -4.449 -9.148 1.00 93.69 87 ASP A N 1
ATOM 700 C CA . ASP A 1 87 ? -10.966 -4.078 -9.992 1.00 93.69 87 ASP A CA 1
ATOM 701 C C . ASP A 1 87 ? -12.148 -5.024 -9.822 1.00 93.69 87 ASP A C 1
ATOM 703 O O . ASP A 1 87 ? -13.296 -4.599 -9.704 1.00 93.69 87 ASP A O 1
ATOM 707 N N . ARG A 1 88 ? -11.869 -6.328 -9.751 1.00 94.38 88 ARG A N 1
ATOM 708 C CA . ARG A 1 88 ? -12.908 -7.331 -9.528 1.00 94.38 88 ARG A CA 1
ATOM 709 C C . ARG A 1 88 ? -13.637 -7.125 -8.198 1.00 94.38 88 ARG A C 1
ATOM 711 O O . ARG A 1 88 ? -14.846 -7.328 -8.158 1.00 94.38 88 ARG A O 1
ATOM 718 N N . ARG A 1 89 ? -12.931 -6.766 -7.121 1.00 91.75 89 ARG A N 1
ATOM 719 C CA . ARG A 1 89 ? -13.551 -6.527 -5.805 1.00 91.75 89 ARG A CA 1
ATOM 720 C C . ARG A 1 89 ? -14.335 -5.219 -5.773 1.00 91.75 89 ARG A C 1
ATOM 722 O O . ARG A 1 89 ? -15.412 -5.194 -5.190 1.00 91.75 89 ARG A O 1
ATOM 729 N N . GLU A 1 90 ? -13.853 -4.183 -6.457 1.00 87.19 90 GLU A N 1
ATOM 730 C CA . GLU A 1 90 ? -14.593 -2.925 -6.625 1.00 87.19 90 GLU A CA 1
ATOM 731 C C . GLU A 1 90 ? -15.932 -3.145 -7.336 1.00 87.19 90 GLU A C 1
ATOM 733 O O . GLU A 1 90 ? -16.966 -2.685 -6.861 1.00 87.19 90 GLU A O 1
ATOM 738 N N . LEU A 1 91 ? -15.939 -3.918 -8.428 1.00 89.81 91 LEU A N 1
ATOM 739 C CA . LEU A 1 91 ? -17.167 -4.250 -9.160 1.00 89.81 91 LEU A CA 1
ATOM 740 C C . LEU A 1 91 ? -18.172 -5.062 -8.335 1.00 89.81 91 LEU A C 1
ATOM 742 O O . LEU A 1 91 ? -19.355 -5.032 -8.638 1.00 89.81 91 LEU A O 1
ATOM 746 N N . GLN A 1 92 ? -17.714 -5.811 -7.331 1.00 87.75 92 GLN A N 1
ATOM 747 C CA . GLN A 1 92 ? -18.588 -6.570 -6.433 1.00 87.75 92 GLN A CA 1
ATOM 748 C C . GLN A 1 92 ? -19.154 -5.722 -5.285 1.00 87.75 92 GLN A C 1
ATOM 750 O O . GLN A 1 92 ? -20.090 -6.167 -4.624 1.00 87.75 92 GLN A O 1
ATOM 755 N N . ARG A 1 93 ? -18.566 -4.550 -5.004 1.00 77.69 93 ARG A N 1
ATOM 756 C CA . ARG A 1 93 ? -18.997 -3.651 -3.923 1.00 77.69 93 ARG A CA 1
ATOM 757 C C . ARG A 1 93 ? -20.068 -2.648 -4.376 1.00 77.69 93 ARG A C 1
ATOM 759 O O . ARG A 1 93 ? -20.792 -2.145 -3.520 1.00 77.69 93 ARG A O 1
ATOM 766 N N . ASN A 1 94 ? -20.141 -2.366 -5.678 1.00 62.41 94 ASN A N 1
ATOM 767 C CA . ASN A 1 94 ? -21.133 -1.489 -6.314 1.00 62.41 94 ASN A CA 1
ATOM 768 C C . ASN A 1 94 ? -22.351 -2.279 -6.802 1.00 62.41 94 ASN A C 1
ATOM 770 O O . ASN A 1 94 ? -23.460 -1.706 -6.755 1.00 62.41 94 ASN A O 1
#